Protein AF-A0A6G3X698-F1 (afdb_monomer_lite)

Foldseek 3Di:
DDDDDDPVVVVLQVQQQVQLVVLCVCCVPAAAPSQDQEDEGCHHHPCNVVSQVVSCVRHVHGHHYDHPPPDDD

InterPro domains:
  IPR001162 UvrC, RNAse H endonuclease domain [PF22920] (1-73)
  IPR050066 UvrABC system protein C [PTHR30562] (1-73)

Sequence (73 aa):
GQRGWVTDKVEAVDTSGLVEHALQQLYGEERGDAVPKEVLVPALPEDAEAVSQWLAERRGSQVSLRIPQRGDK

Secondary structure (DSSP, 8-state):
------SHHHHHHHHHHHHHHHHHHHSSS--GGGS-SEEE-SS--TTHHHHHHHHHHHHTS--EEE-------

Structure (mmCIF, N/CA/C/O backbone):
data_AF-A0A6G3X698-F1
#
_entry.id   AF-A0A6G3X698-F1
#
loop_
_atom_site.group_PDB
_atom_site.id
_atom_site.type_symbol
_atom_site.label_atom_id
_atom_site.label_alt_id
_atom_site.label_comp_id
_atom_site.label_asym_id
_atom_site.label_entity_id
_atom_site.label_seq_id
_atom_site.pdbx_PDB_ins_code
_atom_site.Cartn_x
_atom_site.Cartn_y
_atom_site.Cartn_z
_atom_site.occupancy
_atom_site.B_iso_or_equiv
_atom_site.auth_seq_id
_atom_site.auth_comp_id
_atom_site.auth_asym_id
_atom_site.auth_atom_id
_atom_site.pdbx_PDB_model_num
ATOM 1 N N . GLY A 1 1 ? 20.380 -20.893 -31.868 1.00 55.22 1 GLY A N 1
ATOM 2 C CA . GLY A 1 1 ? 20.989 -19.567 -31.681 1.00 55.22 1 GLY A CA 1
ATOM 3 C C . GLY A 1 1 ? 20.338 -18.928 -30.485 1.00 55.22 1 GLY A C 1
ATOM 4 O O . GLY A 1 1 ? 19.126 -18.804 -30.466 1.00 55.22 1 GLY A O 1
ATOM 5 N N . GLN A 1 2 ? 21.141 -18.661 -29.468 1.00 59.72 2 GLN A N 1
ATOM 6 C CA . GLN A 1 2 ? 20.799 -18.052 -28.186 1.00 59.72 2 GLN A CA 1
ATOM 7 C C . GLN A 1 2 ? 19.994 -16.758 -28.375 1.00 59.72 2 GLN A C 1
ATOM 9 O O . GLN A 1 2 ? 20.381 -15.962 -29.230 1.00 59.72 2 GLN A O 1
ATOM 14 N N . ARG A 1 3 ? 18.927 -16.567 -27.579 1.00 54.44 3 ARG A N 1
ATOM 15 C CA . ARG A 1 3 ? 18.481 -15.288 -26.975 1.00 54.44 3 ARG A CA 1
ATOM 16 C C . ARG A 1 3 ? 17.065 -15.418 -26.416 1.00 54.44 3 ARG A C 1
ATOM 18 O O . ARG A 1 3 ? 16.086 -15.004 -27.023 1.00 54.44 3 ARG A O 1
ATOM 25 N N . GLY A 1 4 ? 16.993 -16.037 -25.246 1.00 53.31 4 GLY A N 1
ATOM 26 C CA . GLY A 1 4 ? 15.836 -15.906 -24.381 1.00 53.31 4 GLY A CA 1
ATOM 27 C C . GLY A 1 4 ? 15.888 -14.602 -23.575 1.00 53.31 4 GLY A C 1
ATOM 28 O O . GLY A 1 4 ? 16.970 -14.089 -23.292 1.00 53.31 4 GLY A O 1
ATOM 29 N N . TRP A 1 5 ? 14.689 -14.143 -23.214 1.00 56.84 5 TRP A N 1
ATOM 30 C CA . TRP A 1 5 ? 14.342 -13.383 -22.008 1.00 56.84 5 TRP A CA 1
ATOM 31 C C . TRP A 1 5 ? 15.032 -12.020 -21.815 1.00 56.84 5 TRP A C 1
ATOM 33 O O . TRP A 1 5 ? 15.936 -11.874 -20.999 1.00 56.84 5 TRP A O 1
ATOM 43 N N . VAL A 1 6 ? 14.549 -10.992 -22.523 1.00 52.12 6 VAL A N 1
ATOM 44 C CA . VAL A 1 6 ? 14.720 -9.574 -22.139 1.00 52.12 6 VAL A CA 1
ATOM 45 C C . VAL A 1 6 ? 13.396 -8.845 -22.395 1.00 52.12 6 VAL A C 1
ATOM 47 O O . VAL A 1 6 ? 13.260 -8.090 -23.351 1.00 52.12 6 VAL A O 1
ATOM 50 N N . THR A 1 7 ? 12.377 -9.125 -21.587 1.00 53.34 7 THR A N 1
ATOM 51 C CA . THR A 1 7 ? 11.126 -8.330 -21.583 1.00 53.34 7 THR A CA 1
ATOM 52 C C . THR A 1 7 ? 10.623 -8.122 -20.157 1.00 53.34 7 THR A C 1
ATOM 54 O O . THR A 1 7 ? 10.205 -7.026 -19.812 1.00 53.34 7 THR A O 1
ATOM 57 N N . ASP A 1 8 ? 10.871 -9.097 -19.282 1.00 57.84 8 ASP A N 1
ATOM 58 C CA . ASP A 1 8 ? 10.431 -9.091 -17.883 1.00 57.84 8 ASP A CA 1
ATOM 59 C C . ASP A 1 8 ? 10.860 -7.848 -17.072 1.00 57.84 8 ASP A C 1
ATOM 61 O O . ASP A 1 8 ? 10.072 -7.274 -16.328 1.00 57.84 8 ASP A O 1
ATOM 65 N N . LYS A 1 9 ? 12.093 -7.355 -17.263 1.00 54.25 9 LYS A N 1
ATOM 66 C CA . LYS A 1 9 ? 12.587 -6.188 -16.510 1.00 54.25 9 LYS A CA 1
ATOM 67 C C . LYS A 1 9 ? 12.052 -4.839 -16.988 1.00 54.25 9 LYS A C 1
ATOM 69 O O . LYS A 1 9 ? 12.049 -3.914 -16.188 1.00 54.25 9 LYS A O 1
ATOM 74 N N . VAL A 1 10 ? 11.672 -4.701 -18.261 1.00 57.53 10 VAL A N 1
ATOM 75 C CA . VAL A 1 10 ? 11.177 -3.413 -18.786 1.00 57.53 10 VAL A CA 1
ATOM 76 C C . VAL A 1 10 ? 9.726 -3.228 -18.354 1.00 57.53 10 VAL A C 1
ATOM 78 O O . VAL A 1 10 ? 9.407 -2.230 -17.722 1.00 57.53 10 VAL A O 1
ATOM 81 N N . GLU A 1 11 ? 8.898 -4.260 -18.541 1.00 58.84 11 GLU A N 1
ATOM 82 C CA . GLU A 1 11 ? 7.487 -4.230 -18.140 1.00 58.84 11 GLU A CA 1
ATOM 83 C C . GLU A 1 11 ? 7.310 -3.989 -16.633 1.00 58.84 11 GLU A C 1
ATOM 85 O O . GLU A 1 11 ? 6.394 -3.278 -16.222 1.00 58.84 11 GLU A O 1
ATOM 90 N N . ALA A 1 12 ? 8.201 -4.530 -15.795 1.00 60.28 12 ALA A N 1
ATOM 91 C CA . ALA A 1 12 ? 8.158 -4.309 -14.351 1.00 60.28 12 ALA A CA 1
ATOM 92 C C . ALA A 1 12 ? 8.411 -2.841 -13.955 1.00 60.28 12 ALA A C 1
ATOM 94 O O . ALA A 1 12 ? 7.750 -2.348 -13.042 1.00 60.28 12 ALA A O 1
ATOM 95 N N . VAL A 1 13 ? 9.326 -2.148 -14.648 1.00 61.69 13 VAL A N 1
ATOM 96 C CA . VAL A 1 13 ? 9.637 -0.722 -14.417 1.00 61.69 13 VAL A CA 1
ATOM 97 C C . VAL A 1 13 ? 8.484 0.169 -14.880 1.00 61.69 13 VAL A C 1
ATOM 99 O O . VAL A 1 13 ? 8.133 1.130 -14.203 1.00 61.69 13 VAL A O 1
ATOM 102 N N . ASP A 1 14 ? 7.827 -0.174 -15.989 1.00 75.81 14 ASP A N 1
ATOM 103 C CA . ASP A 1 14 ? 6.618 0.539 -16.416 1.00 75.81 14 ASP A CA 1
ATOM 104 C C . ASP A 1 14 ? 5.455 0.312 -15.427 1.00 75.81 14 ASP A C 1
ATOM 106 O O . ASP A 1 14 ? 4.682 1.221 -15.111 1.00 75.81 14 ASP A O 1
ATOM 110 N N . THR A 1 15 ? 5.347 -0.903 -14.881 1.00 81.00 15 THR A N 1
ATOM 111 C CA . THR A 1 15 ? 4.271 -1.275 -13.952 1.00 81.00 15 THR A CA 1
ATOM 112 C C . THR A 1 15 ? 4.419 -0.594 -12.588 1.00 81.00 15 THR A C 1
ATOM 114 O O . THR A 1 15 ? 3.404 -0.245 -11.986 1.00 81.00 15 THR A O 1
ATOM 117 N N . SER A 1 16 ? 5.638 -0.358 -12.091 1.00 84.81 16 SER A N 1
ATOM 118 C CA . SER A 1 16 ? 5.855 0.285 -10.785 1.00 84.81 16 SER A CA 1
ATOM 119 C C . SER A 1 16 ? 5.297 1.711 -10.729 1.00 84.81 16 SER A C 1
ATOM 121 O O . SER A 1 16 ? 4.593 2.048 -9.774 1.00 84.81 16 SER A O 1
ATOM 123 N N . GLY A 1 17 ? 5.518 2.521 -11.771 1.00 86.06 17 GLY A N 1
ATOM 124 C CA . GLY A 1 17 ? 4.946 3.872 -11.857 1.00 86.06 17 GLY A CA 1
ATOM 125 C C . GLY A 1 17 ? 3.416 3.853 -11.973 1.00 86.06 17 GLY A C 1
ATOM 126 O O . GLY A 1 17 ? 2.712 4.615 -11.310 1.00 86.06 17 GLY A O 1
ATOM 127 N N . LEU A 1 18 ? 2.874 2.910 -12.749 1.00 88.25 18 LEU A N 1
ATOM 128 C CA . LEU A 1 18 ? 1.427 2.693 -12.870 1.00 88.25 18 LEU A CA 1
ATOM 129 C C . LEU A 1 18 ? 0.773 2.311 -11.535 1.00 88.25 18 LEU A C 1
ATOM 131 O O . LEU A 1 18 ? -0.303 2.817 -11.210 1.00 88.25 18 LEU A O 1
ATOM 135 N N . VAL A 1 19 ? 1.417 1.441 -10.753 1.00 90.81 19 VAL A N 1
ATOM 136 C CA . VAL A 1 19 ? 0.931 1.033 -9.429 1.00 90.81 19 VAL A CA 1
ATOM 137 C C . VAL A 1 19 ? 0.894 2.217 -8.474 1.00 90.81 19 VAL A C 1
ATOM 139 O O . VAL A 1 19 ? -0.101 2.385 -7.771 1.00 90.81 19 VAL A O 1
ATOM 142 N N . GLU A 1 20 ? 1.935 3.049 -8.454 1.00 90.19 20 GLU A N 1
ATOM 143 C CA . GLU A 1 20 ? 1.966 4.237 -7.602 1.00 90.19 20 GLU A CA 1
ATOM 144 C C . GLU A 1 20 ? 0.769 5.155 -7.881 1.00 90.19 20 GLU A C 1
ATOM 146 O O . GLU A 1 20 ? -0.001 5.473 -6.969 1.00 90.19 20 GLU A O 1
ATOM 151 N N . HIS A 1 21 ? 0.560 5.519 -9.149 1.00 90.69 21 HIS A N 1
ATOM 152 C CA . HIS A 1 21 ? -0.564 6.362 -9.543 1.00 90.69 21 HIS A CA 1
ATOM 153 C C . HIS A 1 21 ? -1.914 5.717 -9.214 1.00 90.69 21 HIS A C 1
ATOM 155 O O . HIS A 1 21 ? -2.814 6.395 -8.719 1.00 90.69 21 HIS A O 1
ATOM 161 N N . ALA A 1 22 ? -2.063 4.408 -9.436 1.00 90.06 22 ALA A N 1
ATOM 162 C CA . ALA A 1 22 ? -3.290 3.689 -9.109 1.00 90.06 22 ALA A CA 1
ATOM 163 C C . ALA A 1 22 ? -3.602 3.734 -7.604 1.00 90.06 22 ALA A C 1
ATOM 165 O O . ALA A 1 22 ? -4.741 3.999 -7.224 1.00 90.06 22 ALA A O 1
ATOM 166 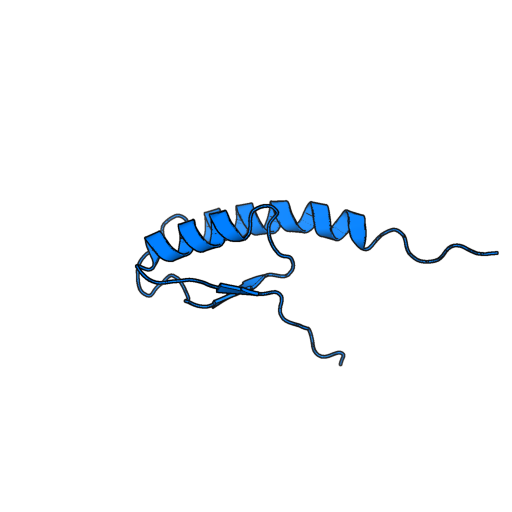N N . LEU A 1 23 ? -2.603 3.528 -6.740 1.00 90.88 23 LEU A N 1
ATOM 167 C CA . LEU A 1 23 ? -2.775 3.606 -5.286 1.00 90.88 23 LEU A CA 1
ATOM 168 C C . LEU A 1 23 ? -3.140 5.018 -4.829 1.00 90.88 23 LEU A C 1
ATOM 170 O O . LEU A 1 23 ? -4.024 5.174 -3.986 1.00 90.88 23 LEU A O 1
ATOM 174 N N . GLN A 1 24 ? -2.501 6.036 -5.410 1.00 91.19 24 GLN A N 1
ATOM 175 C CA . GLN A 1 24 ? -2.813 7.434 -5.126 1.00 91.19 24 GLN A CA 1
ATOM 176 C C . GLN A 1 24 ? -4.244 7.807 -5.529 1.00 91.19 24 GLN A C 1
ATOM 178 O O . GLN A 1 24 ? -4.894 8.555 -4.806 1.00 91.19 24 GLN A O 1
ATOM 183 N N . GLN A 1 25 ? -4.751 7.278 -6.645 1.00 92.06 25 GLN A N 1
ATOM 184 C CA . GLN A 1 25 ? -6.131 7.503 -7.085 1.00 92.06 25 GLN A CA 1
ATOM 185 C C . GLN A 1 25 ? -7.143 6.748 -6.215 1.00 92.06 25 GLN A C 1
ATOM 187 O O . GLN A 1 25 ? -8.134 7.329 -5.787 1.00 92.06 25 GLN A O 1
ATOM 192 N N . LEU A 1 26 ? -6.887 5.471 -5.914 1.00 89.75 26 LEU A N 1
ATOM 193 C CA . LEU A 1 26 ? -7.806 4.628 -5.141 1.00 89.75 26 LEU A CA 1
ATOM 194 C C . LEU A 1 26 ? -7.938 5.076 -3.684 1.00 89.75 26 LEU A C 1
ATOM 196 O O . LEU A 1 26 ? -9.039 5.087 -3.148 1.00 89.75 26 LEU A O 1
ATOM 200 N N . TYR A 1 27 ? -6.823 5.439 -3.046 1.00 91.31 27 TYR A N 1
ATOM 201 C CA . TYR A 1 27 ? -6.790 5.815 -1.629 1.00 91.31 27 TYR A CA 1
ATOM 202 C C . TYR A 1 27 ? -6.570 7.316 -1.410 1.00 91.31 27 TYR A C 1
ATOM 204 O O . TYR A 1 27 ? -6.320 7.751 -0.287 1.00 91.31 27 TYR A O 1
ATOM 212 N N . GLY A 1 28 ? -6.628 8.128 -2.467 1.00 89.75 28 GLY A N 1
ATOM 213 C CA . GLY A 1 28 ? -6.390 9.570 -2.386 1.00 89.75 28 GLY A CA 1
ATOM 214 C C . GLY A 1 28 ? -7.355 10.271 -1.435 1.00 89.75 28 GLY A C 1
ATOM 215 O O . GLY A 1 28 ? -6.931 11.120 -0.644 1.00 89.75 28 GLY A O 1
ATOM 216 N N . GLU A 1 29 ? -8.621 9.853 -1.477 1.00 90.12 29 GLU A N 1
ATOM 217 C CA . GLU A 1 29 ? -9.729 10.403 -0.687 1.00 90.12 29 GLU A CA 1
ATOM 218 C C . GLU A 1 29 ? -10.130 9.505 0.500 1.00 90.12 29 GLU A C 1
ATOM 220 O O . GLU A 1 29 ? -10.737 9.984 1.459 1.00 90.12 29 GLU A O 1
ATOM 225 N N . GLU A 1 30 ? -9.715 8.235 0.492 1.00 91.31 30 GLU A N 1
ATOM 226 C CA . GLU A 1 30 ? -10.057 7.250 1.523 1.00 91.31 30 GLU A CA 1
ATOM 227 C C . GLU A 1 30 ? -9.245 7.440 2.815 1.00 91.31 30 GLU A C 1
ATOM 229 O O . GLU A 1 30 ? -8.057 7.784 2.799 1.00 91.31 30 GLU A O 1
ATOM 234 N N . ARG A 1 31 ? -9.876 7.189 3.972 1.00 90.50 31 ARG A N 1
ATOM 235 C CA . ARG A 1 31 ? -9.247 7.309 5.301 1.00 90.50 31 ARG A CA 1
ATOM 236 C C . ARG A 1 31 ? -9.758 6.263 6.288 1.00 90.50 31 ARG A C 1
ATOM 238 O O . ARG A 1 31 ? -10.864 5.745 6.154 1.00 90.50 31 ARG A O 1
ATOM 245 N N . GLY A 1 32 ? -8.964 6.000 7.324 1.00 89.94 32 GLY A N 1
ATOM 246 C CA . GLY A 1 32 ? -9.321 5.076 8.401 1.00 89.94 32 GLY A CA 1
ATOM 247 C C . GLY A 1 32 ? -9.457 3.637 7.904 1.00 89.94 32 GLY A C 1
ATOM 248 O O . GLY A 1 32 ? -8.593 3.148 7.178 1.00 89.94 32 GLY A O 1
ATOM 249 N N . ASP A 1 33 ? -10.544 2.962 8.282 1.00 89.00 33 ASP A N 1
ATOM 250 C CA . ASP A 1 33 ? -10.792 1.555 7.936 1.00 89.00 33 ASP A CA 1
ATOM 251 C C . ASP A 1 33 ? -10.990 1.290 6.435 1.00 89.00 33 ASP A C 1
ATOM 253 O O . ASP A 1 33 ? -10.874 0.141 6.009 1.00 89.00 33 ASP A O 1
ATOM 257 N N . ALA A 1 34 ? -11.226 2.329 5.627 1.00 89.50 34 ALA A N 1
ATOM 258 C CA . ALA A 1 34 ? -11.272 2.208 4.170 1.00 89.50 34 ALA A CA 1
ATOM 259 C C . ALA A 1 34 ? -9.895 1.887 3.557 1.00 89.50 34 ALA A C 1
ATOM 261 O O . ALA A 1 34 ? -9.812 1.266 2.498 1.00 89.50 34 ALA A O 1
ATOM 262 N N . VAL A 1 35 ? -8.804 2.258 4.240 1.00 93.19 35 VAL A N 1
ATOM 263 C CA . VAL A 1 35 ? -7.443 1.918 3.818 1.00 93.19 35 VAL A CA 1
ATOM 264 C C . VAL A 1 35 ? -7.040 0.579 4.450 1.00 93.19 35 VAL A C 1
ATOM 266 O O . VAL A 1 35 ? -6.952 0.460 5.680 1.00 93.19 35 VAL A O 1
ATOM 269 N N . PRO A 1 36 ? -6.770 -0.469 3.656 1.00 91.56 36 PRO A N 1
ATOM 270 C CA . PRO A 1 36 ? -6.385 -1.763 4.194 1.00 91.56 36 PRO A CA 1
ATOM 271 C C . PRO A 1 36 ? -4.959 -1.727 4.760 1.00 91.56 36 PRO A C 1
ATOM 273 O O . PRO A 1 36 ? -4.088 -0.994 4.303 1.00 91.56 36 PRO A O 1
ATOM 276 N N . LYS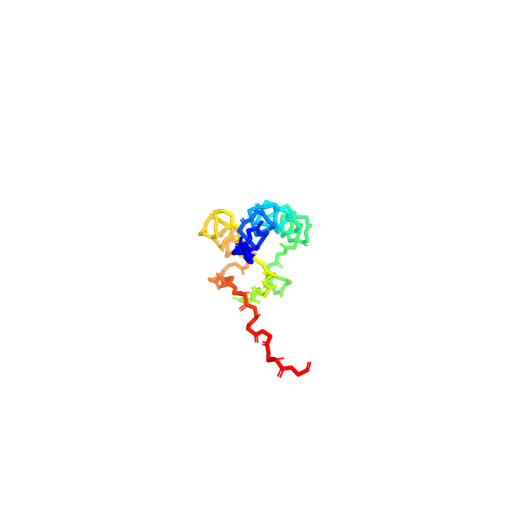 A 1 37 ? -4.709 -2.570 5.769 1.00 92.94 37 LYS A N 1
ATOM 277 C CA . LYS A 1 37 ? -3.382 -2.728 6.399 1.00 92.94 37 LYS A CA 1
ATOM 278 C C . LYS A 1 37 ? -2.367 -3.460 5.517 1.00 92.94 37 LYS A C 1
ATOM 280 O O . LYS A 1 37 ? -1.167 -3.389 5.759 1.00 92.94 37 LYS A O 1
ATOM 285 N N . GLU A 1 38 ? -2.847 -4.209 4.533 1.00 93.62 38 GLU A N 1
ATOM 286 C CA . GLU A 1 38 ? -2.023 -4.924 3.567 1.00 93.62 38 GLU A CA 1
ATOM 287 C C . GLU A 1 38 ? -2.632 -4.708 2.185 1.00 93.62 38 GLU A C 1
ATOM 289 O O . GLU A 1 38 ? -3.820 -4.960 1.983 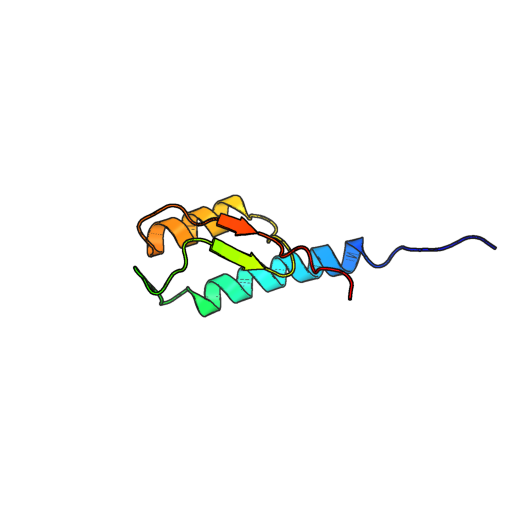1.00 93.62 38 GLU A O 1
ATOM 294 N N . VAL A 1 39 ? -1.823 -4.203 1.260 1.00 92.31 39 VAL A N 1
ATOM 295 C CA . VAL A 1 39 ? -2.218 -3.922 -0.116 1.00 92.31 39 VAL A CA 1
ATOM 296 C C . VAL A 1 39 ? -1.416 -4.830 -1.034 1.00 92.31 39 VAL A C 1
ATOM 298 O O . VAL A 1 39 ? -0.182 -4.837 -1.013 1.00 92.31 39 VAL A O 1
ATOM 301 N N . LEU A 1 40 ? -2.141 -5.594 -1.844 1.00 91.25 40 LEU A N 1
ATOM 302 C CA . LEU A 1 40 ? -1.560 -6.467 -2.849 1.00 91.25 40 LEU A CA 1
ATOM 303 C C . LEU A 1 40 ? -1.429 -5.712 -4.168 1.00 91.25 40 LEU A C 1
ATOM 305 O O . LEU A 1 40 ? -2.419 -5.208 -4.696 1.00 91.25 40 LEU A O 1
ATOM 309 N N . VAL A 1 41 ? -0.211 -5.646 -4.691 1.00 89.88 41 VAL A N 1
ATOM 310 C CA . VAL A 1 41 ? 0.120 -4.928 -5.926 1.00 89.88 41 VAL A CA 1
ATOM 311 C C . VAL A 1 41 ? 0.770 -5.867 -6.939 1.00 89.88 41 VAL A C 1
ATOM 313 O O . VAL A 1 41 ? 1.515 -6.754 -6.541 1.00 89.88 41 VAL A O 1
ATOM 316 N N . PRO A 1 42 ? 0.529 -5.707 -8.248 1.00 85.69 42 PRO A N 1
ATOM 317 C CA . PRO A 1 42 ? 1.168 -6.550 -9.263 1.00 85.69 42 PRO A CA 1
ATOM 318 C C . PRO A 1 42 ? 2.690 -6.338 -9.339 1.00 85.69 42 PRO A C 1
ATOM 320 O O . PRO A 1 42 ? 3.421 -7.272 -9.654 1.00 85.69 42 PRO A O 1
ATOM 323 N N . ALA A 1 43 ? 3.166 -5.138 -9.002 1.00 87.19 43 ALA A N 1
ATOM 324 C CA . ALA A 1 43 ? 4.573 -4.791 -8.838 1.00 87.19 43 ALA A CA 1
ATOM 325 C C . ALA A 1 43 ? 4.706 -3.784 -7.689 1.00 87.19 43 ALA A C 1
ATOM 327 O O . ALA A 1 43 ? 3.765 -3.040 -7.414 1.00 87.19 43 ALA A O 1
ATOM 328 N N . LEU A 1 44 ? 5.851 -3.752 -7.006 1.00 89.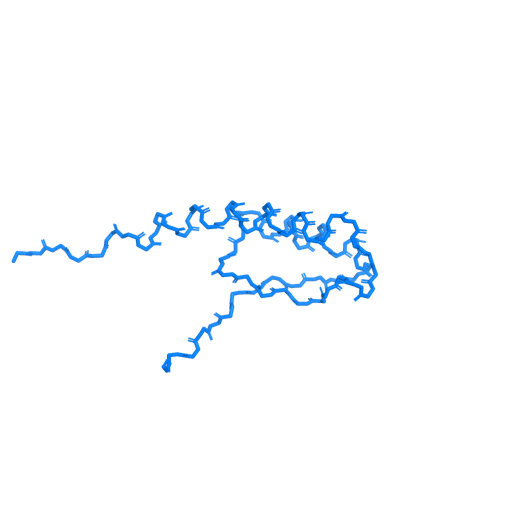25 44 LEU A N 1
ATOM 329 C CA . LEU A 1 44 ? 6.111 -2.697 -6.027 1.00 89.25 44 LEU A CA 1
ATOM 330 C C . LEU A 1 44 ? 6.333 -1.370 -6.772 1.00 89.25 44 LEU A C 1
ATOM 332 O O . LEU A 1 44 ? 7.022 -1.383 -7.793 1.00 89.25 44 LEU A O 1
ATOM 336 N N . PRO A 1 45 ? 5.764 -0.249 -6.295 1.00 89.81 45 PRO A N 1
ATOM 337 C CA . PRO A 1 45 ? 6.081 1.063 -6.850 1.00 89.81 45 PRO A CA 1
ATOM 338 C C . PRO A 1 45 ? 7.554 1.408 -6.595 1.00 89.81 45 PRO A C 1
ATOM 340 O O . PRO A 1 45 ? 8.179 0.809 -5.714 1.00 89.81 45 PRO A O 1
ATOM 343 N N . GLU A 1 46 ? 8.099 2.358 -7.363 1.00 87.62 46 GLU A N 1
ATOM 344 C CA . GLU A 1 46 ? 9.516 2.749 -7.261 1.00 87.62 46 GLU A CA 1
ATOM 345 C C . GLU A 1 46 ? 9.875 3.144 -5.822 1.00 87.62 46 GLU A C 1
ATOM 347 O O . GLU A 1 46 ? 10.841 2.624 -5.264 1.00 87.62 46 GLU A O 1
ATOM 352 N N . ASP A 1 47 ? 9.014 3.938 -5.180 1.00 90.00 47 ASP A N 1
ATOM 353 C CA . ASP A 1 47 ? 9.131 4.325 -3.775 1.00 90.00 47 ASP A CA 1
ATOM 354 C C . ASP A 1 47 ? 8.092 3.616 -2.887 1.00 90.00 47 ASP A C 1
ATOM 356 O O . ASP A 1 47 ? 7.226 4.225 -2.253 1.00 90.00 47 ASP A O 1
ATOM 360 N N . ALA A 1 48 ? 8.186 2.286 -2.791 1.00 90.88 48 ALA A N 1
ATOM 361 C CA . ALA A 1 48 ? 7.312 1.482 -1.926 1.00 90.88 48 ALA A CA 1
ATOM 362 C C . ALA A 1 48 ? 7.289 1.946 -0.461 1.00 90.88 48 ALA A C 1
ATOM 364 O O . ALA A 1 48 ? 6.240 1.884 0.184 1.00 90.88 48 ALA A O 1
ATOM 365 N N . GLU A 1 49 ? 8.408 2.444 0.067 1.00 91.12 49 GLU A N 1
ATOM 366 C CA . GLU A 1 49 ? 8.451 2.996 1.421 1.00 91.12 49 GLU A CA 1
ATOM 367 C C . GLU A 1 49 ? 7.580 4.255 1.537 1.00 91.12 49 GLU A C 1
ATOM 369 O O . GLU A 1 49 ? 6.701 4.298 2.402 1.00 91.12 49 GLU A O 1
ATOM 374 N N . ALA A 1 50 ? 7.745 5.222 0.628 1.00 92.69 50 ALA A N 1
ATOM 375 C CA . ALA A 1 50 ? 6.978 6.467 0.630 1.00 92.69 50 ALA A CA 1
ATOM 376 C C . ALA A 1 50 ? 5.475 6.203 0.463 1.00 92.69 50 ALA A C 1
ATOM 378 O O . ALA A 1 50 ? 4.657 6.742 1.210 1.00 92.69 50 ALA A O 1
ATOM 379 N N . VAL A 1 51 ? 5.103 5.306 -0.456 1.00 92.81 51 VAL A N 1
ATOM 380 C CA . VAL A 1 51 ? 3.701 4.923 -0.663 1.00 92.81 51 VAL A CA 1
ATOM 381 C C . VAL A 1 51 ? 3.130 4.214 0.570 1.00 92.81 51 VAL A C 1
ATOM 383 O O . VAL A 1 51 ? 2.000 4.491 0.974 1.00 92.81 51 VAL A O 1
ATOM 386 N N . SER A 1 52 ? 3.899 3.330 1.216 1.00 93.50 52 SER A N 1
ATOM 387 C CA . SER A 1 52 ? 3.452 2.652 2.441 1.00 93.50 52 SER A CA 1
ATOM 388 C C . SER A 1 52 ? 3.222 3.625 3.600 1.00 93.50 52 SER A C 1
ATOM 390 O O . SER A 1 52 ? 2.234 3.486 4.322 1.00 93.50 52 SER A O 1
ATOM 392 N N . GLN A 1 53 ? 4.084 4.638 3.748 1.00 94.31 53 GLN A N 1
ATOM 393 C CA . GLN A 1 53 ? 3.943 5.687 4.757 1.00 94.31 53 GLN A CA 1
ATOM 394 C C . GLN A 1 53 ? 2.713 6.549 4.468 1.00 94.31 53 GLN A C 1
ATOM 396 O O . GLN A 1 53 ? 1.879 6.736 5.349 1.00 94.31 53 GLN A O 1
ATOM 401 N N . TRP A 1 54 ? 2.532 6.970 3.217 1.00 94.56 54 TRP A N 1
ATOM 402 C CA . TRP A 1 54 ? 1.378 7.751 2.771 1.00 94.56 54 TRP A CA 1
ATOM 403 C C . TRP A 1 54 ? 0.034 7.037 3.015 1.00 94.56 54 TRP A C 1
ATOM 405 O O . TRP A 1 54 ? -0.957 7.668 3.409 1.00 94.56 54 TRP A O 1
ATOM 415 N N . LEU A 1 55 ? -0.006 5.712 2.824 1.00 94.06 55 LEU A N 1
ATOM 416 C CA . LEU A 1 55 ? -1.153 4.869 3.183 1.00 94.06 55 LEU A CA 1
ATOM 417 C C . LEU A 1 55 ? -1.304 4.741 4.706 1.00 94.06 55 LEU A C 1
ATOM 419 O O . LEU A 1 55 ? -2.421 4.808 5.225 1.00 94.06 55 LEU A O 1
ATOM 423 N N . ALA A 1 56 ? -0.196 4.582 5.433 1.00 94.25 56 ALA A N 1
ATOM 424 C CA . ALA A 1 56 ? -0.201 4.457 6.886 1.00 94.25 56 ALA A CA 1
ATOM 425 C C . ALA A 1 56 ? -0.717 5.718 7.587 1.00 94.25 56 ALA A C 1
ATOM 427 O O . ALA A 1 56 ? -1.477 5.607 8.548 1.00 94.25 56 ALA A O 1
ATOM 428 N N . GLU A 1 57 ? -0.374 6.904 7.082 1.00 93.94 57 GLU A N 1
ATOM 429 C CA . GLU A 1 57 ? -0.890 8.187 7.565 1.00 93.94 57 GLU A CA 1
ATOM 430 C C . GLU A 1 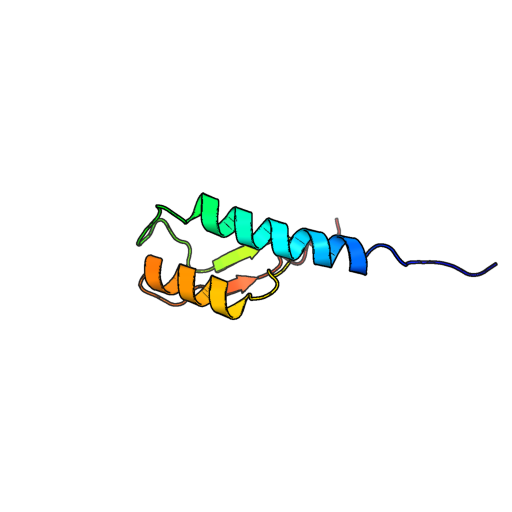57 ? -2.410 8.288 7.394 1.00 93.94 57 GLU A C 1
ATOM 432 O O . GLU A 1 57 ? -3.114 8.702 8.315 1.00 93.94 57 GLU A O 1
ATOM 437 N N . ARG A 1 58 ? -2.945 7.850 6.247 1.00 93.38 58 ARG A N 1
ATOM 438 C CA . ARG A 1 58 ? -4.399 7.834 5.995 1.00 93.38 58 ARG A CA 1
ATOM 439 C C . ARG A 1 58 ? -5.137 6.832 6.862 1.00 93.38 58 ARG A C 1
ATOM 441 O O . ARG A 1 58 ? -6.257 7.102 7.298 1.00 93.38 58 ARG A O 1
ATOM 448 N N . ARG A 1 59 ? -4.521 5.673 7.093 1.00 93.88 59 ARG A N 1
ATOM 449 C CA . ARG A 1 59 ? -5.078 4.609 7.928 1.00 93.88 59 ARG A CA 1
ATOM 450 C C . ARG A 1 59 ? -4.958 4.913 9.425 1.00 93.88 59 ARG A C 1
ATOM 452 O O . ARG A 1 59 ? -5.759 4.421 10.212 1.00 93.88 59 ARG A O 1
ATOM 459 N N . GLY A 1 60 ? -3.931 5.658 9.834 1.00 93.81 60 GLY A N 1
ATOM 460 C CA . GLY A 1 60 ? -3.519 5.817 11.234 1.00 93.81 60 GLY A CA 1
ATOM 461 C C . GLY A 1 60 ? -2.753 4.613 11.799 1.00 93.81 60 GLY A C 1
ATOM 462 O O . GLY A 1 60 ? -2.661 4.446 13.012 1.00 93.81 60 GLY A O 1
ATOM 463 N N . SER A 1 61 ? -2.245 3.722 10.943 1.00 93.81 61 SER A N 1
ATOM 464 C CA . SER A 1 61 ? -1.471 2.533 11.338 1.00 93.81 61 SER A CA 1
ATOM 465 C C . SER A 1 61 ? -0.672 1.990 10.157 1.00 93.81 61 SER A C 1
ATOM 467 O O . SER A 1 61 ? -1.024 2.247 9.011 1.00 93.81 61 SER A O 1
ATOM 469 N N . GLN A 1 62 ? 0.389 1.228 10.428 1.00 93.19 62 GLN A N 1
ATOM 470 C CA . GLN A 1 62 ? 1.305 0.741 9.396 1.00 93.19 62 GLN A CA 1
ATOM 471 C C . GLN A 1 62 ? 0.585 -0.067 8.301 1.00 93.19 62 GLN A C 1
ATOM 473 O O . GLN A 1 62 ? -0.172 -0.997 8.596 1.00 93.19 62 GLN A O 1
ATOM 478 N N . VAL A 1 63 ? 0.880 0.268 7.042 1.00 94.81 63 VAL A N 1
ATOM 479 C CA . VAL A 1 63 ? 0.392 -0.431 5.849 1.00 94.81 63 VAL A CA 1
ATOM 480 C C . VAL A 1 63 ? 1.555 -1.147 5.168 1.00 94.81 63 VAL A C 1
ATOM 482 O O . VAL A 1 63 ? 2.645 -0.600 5.048 1.00 94.81 63 VAL A O 1
ATOM 485 N N . SER A 1 64 ? 1.337 -2.392 4.747 1.00 92.62 64 SER A N 1
ATOM 486 C CA . SER A 1 64 ? 2.328 -3.198 4.023 1.00 92.62 64 SER A CA 1
ATOM 487 C C . SER A 1 64 ? 1.939 -3.357 2.557 1.00 92.62 64 SER A C 1
ATOM 489 O O . SER A 1 64 ? 0.815 -3.758 2.262 1.00 92.62 64 SER A O 1
ATOM 491 N N . LEU A 1 65 ? 2.879 -3.107 1.646 1.00 92.56 65 LEU A N 1
ATOM 492 C CA . LEU A 1 65 ? 2.734 -3.388 0.215 1.00 92.56 65 LEU A CA 1
ATOM 493 C C . LEU A 1 65 ? 3.393 -4.725 -0.106 1.00 92.56 65 LEU A C 1
ATOM 495 O O . LEU A 1 65 ? 4.545 -4.955 0.266 1.00 92.56 65 LEU A O 1
ATOM 499 N N . ARG A 1 66 ? 2.672 -5.623 -0.777 1.00 90.31 66 ARG A N 1
ATOM 500 C CA . ARG A 1 66 ? 3.203 -6.937 -1.159 1.00 90.31 66 ARG A CA 1
ATOM 501 C C . ARG A 1 66 ? 2.774 -7.313 -2.561 1.00 90.31 66 ARG A C 1
ATOM 503 O O . ARG A 1 66 ? 1.651 -7.042 -2.966 1.00 90.31 66 ARG A O 1
ATOM 510 N N . ILE A 1 67 ? 3.658 -8.000 -3.272 1.00 89.00 67 ILE A N 1
ATOM 511 C CA . ILE A 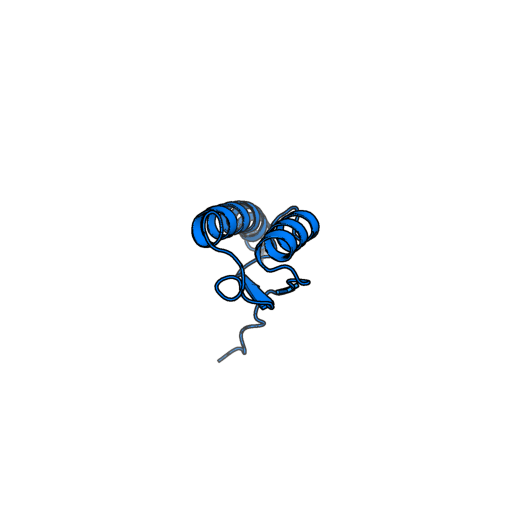1 67 ? 3.291 -8.638 -4.531 1.00 89.00 67 ILE A CA 1
ATOM 512 C C . ILE A 1 67 ? 2.699 -10.006 -4.199 1.00 89.00 67 ILE A C 1
ATOM 514 O O . ILE A 1 67 ? 3.377 -10.799 -3.534 1.00 89.00 67 ILE A O 1
ATOM 518 N N . PRO A 1 68 ? 1.453 -10.311 -4.608 1.00 84.44 68 PRO A N 1
ATOM 519 C CA . PRO A 1 68 ? 0.924 -11.647 -4.432 1.00 84.44 68 PRO A CA 1
ATOM 520 C C . PRO A 1 68 ? 1.772 -12.597 -5.274 1.00 84.44 68 PRO A C 1
ATOM 522 O O . PRO A 1 68 ? 1.838 -12.476 -6.496 1.00 84.44 68 PRO A O 1
ATOM 525 N N . GLN A 1 69 ? 2.428 -13.558 -4.625 1.00 77.56 69 GLN A N 1
ATOM 526 C CA . GLN A 1 69 ? 3.031 -14.666 -5.350 1.00 77.56 69 GLN A CA 1
ATOM 527 C C . GLN A 1 69 ? 1.883 -15.506 -5.889 1.00 77.56 69 GLN A C 1
ATOM 529 O O . GLN A 1 69 ? 1.241 -16.259 -5.154 1.00 77.56 69 GLN A O 1
ATOM 534 N N . ARG A 1 70 ? 1.560 -15.301 -7.165 1.00 66.56 70 ARG A N 1
ATOM 535 C CA . ARG A 1 70 ? 0.591 -16.130 -7.862 1.00 66.56 70 ARG A CA 1
ATOM 536 C C . ARG A 1 70 ? 1.082 -17.571 -7.748 1.00 66.56 70 ARG A C 1
ATOM 538 O O . ARG A 1 70 ? 2.148 -17.907 -8.253 1.00 66.56 70 ARG A O 1
ATOM 545 N N . GLY A 1 71 ? 0.302 -18.402 -7.060 1.00 45.41 71 GLY A N 1
ATOM 546 C CA . GLY A 1 71 ? 0.396 -19.841 -7.219 1.00 45.41 71 GLY A CA 1
ATOM 547 C C . GLY A 1 71 ? 0.196 -20.136 -8.696 1.00 45.41 71 GLY A C 1
ATOM 548 O O . GLY A 1 71 ? -0.869 -19.857 -9.247 1.00 45.41 71 GLY A O 1
ATOM 549 N N . ASP A 1 72 ? 1.260 -20.612 -9.324 1.00 41.16 72 ASP A N 1
ATOM 550 C CA . ASP A 1 72 ? 1.239 -21.293 -10.604 1.00 41.16 72 ASP A CA 1
ATOM 551 C C . ASP A 1 72 ? 0.106 -22.337 -10.562 1.00 41.16 72 ASP A C 1
ATOM 553 O O . ASP A 1 72 ? 0.166 -23.315 -9.811 1.00 41.16 72 ASP A O 1
ATOM 557 N N . LYS A 1 73 ? -0.990 -22.066 -11.270 1.00 43.16 73 LYS A N 1
ATOM 558 C CA . LYS A 1 73 ? -1.956 -23.073 -11.700 1.00 43.16 73 LYS A CA 1
ATOM 559 C C . LYS A 1 73 ? -2.613 -22.629 -12.997 1.00 43.16 73 LYS A C 1
ATOM 561 O O . LYS A 1 73 ? -2.848 -21.404 -13.155 1.00 43.16 73 LYS A O 1
#

Radius of gyration: 14.88 Å; chains: 1; bounding box: 32×34×43 Å

pLDDT: mean 82.06, std 15.69, range [41.16, 94.81]

Organism: NCBI:txid2706086